Protein AF-A0A170QD58-F1 (afdb_monomer)

Structure (mmCIF, N/CA/C/O backbone):
data_AF-A0A170QD58-F1
#
_entry.id   AF-A0A170QD58-F1
#
loop_
_atom_site.group_PDB
_atom_site.id
_atom_site.type_symbol
_atom_site.label_atom_id
_atom_site.label_alt_id
_atom_site.label_comp_id
_atom_site.label_asym_id
_atom_site.label_entity_id
_atom_site.label_seq_id
_atom_site.pdbx_PDB_ins_code
_atom_site.Cartn_x
_atom_site.Cartn_y
_atom_site.Cartn_z
_atom_site.occupancy
_atom_site.B_iso_or_equiv
_atom_site.auth_seq_id
_atom_site.auth_comp_id
_atom_site.auth_asym_id
_atom_site.auth_atom_id
_atom_site.pdbx_PDB_model_num
ATOM 1 N N . MET A 1 1 ? 21.392 -2.751 -11.043 1.00 60.34 1 MET A N 1
ATOM 2 C CA . MET A 1 1 ? 19.919 -2.784 -11.094 1.00 60.34 1 MET A CA 1
ATOM 3 C C . MET A 1 1 ? 19.513 -3.266 -9.730 1.00 60.34 1 MET A C 1
ATOM 5 O O . MET A 1 1 ? 19.811 -4.410 -9.410 1.00 60.34 1 MET A O 1
ATOM 9 N N . ASP A 1 2 ? 18.953 -2.370 -8.933 1.00 83.06 2 ASP A N 1
ATOM 10 C CA . ASP A 1 2 ? 18.575 -2.666 -7.558 1.00 83.06 2 ASP A CA 1
ATOM 11 C C . ASP A 1 2 ? 17.066 -2.882 -7.544 1.00 83.06 2 ASP A C 1
ATOM 13 O O . ASP A 1 2 ? 16.317 -2.087 -8.116 1.00 83.06 2 ASP A O 1
ATOM 17 N N . TYR A 1 3 ? 16.635 -3.991 -6.955 1.00 84.19 3 TYR A N 1
ATOM 18 C CA . TYR A 1 3 ? 15.234 -4.387 -6.900 1.00 84.19 3 TYR A CA 1
ATOM 19 C C . TYR A 1 3 ? 14.787 -4.397 -5.444 1.00 84.19 3 TYR A C 1
ATOM 21 O O . TYR A 1 3 ? 15.503 -4.898 -4.578 1.00 84.19 3 TYR A O 1
ATOM 29 N N . ALA A 1 4 ? 13.613 -3.828 -5.188 1.00 86.50 4 ALA A N 1
ATOM 30 C CA . ALA A 1 4 ? 12.982 -3.822 -3.879 1.00 86.50 4 ALA A CA 1
ATOM 31 C C . ALA A 1 4 ? 11.721 -4.683 -3.932 1.00 86.50 4 ALA A C 1
ATOM 33 O O . ALA A 1 4 ? 10.923 -4.554 -4.860 1.00 86.50 4 ALA A O 1
ATOM 34 N N . ASP A 1 5 ? 11.566 -5.544 -2.933 1.00 89.12 5 ASP A N 1
ATOM 35 C CA . ASP A 1 5 ? 10.391 -6.385 -2.740 1.00 89.12 5 ASP A CA 1
ATOM 36 C C . ASP A 1 5 ? 9.435 -5.692 -1.758 1.00 89.12 5 ASP A C 1
ATOM 38 O O . ASP A 1 5 ? 9.768 -5.517 -0.585 1.00 89.12 5 ASP A O 1
ATOM 42 N N . LEU A 1 6 ? 8.309 -5.178 -2.265 1.00 91.25 6 LEU A N 1
ATOM 43 C CA . LEU A 1 6 ? 7.410 -4.255 -1.552 1.00 91.25 6 LEU A CA 1
ATOM 44 C C . LEU A 1 6 ? 5.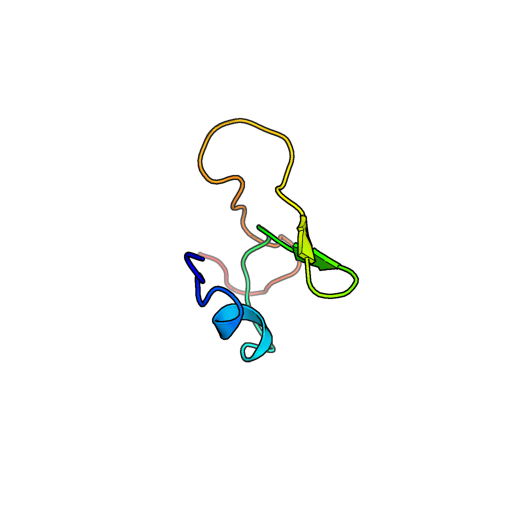924 -4.557 -1.815 1.00 91.25 6 LEU A C 1
ATOM 46 O O . LEU A 1 6 ? 5.094 -3.648 -1.765 1.00 91.25 6 LEU A O 1
ATOM 50 N N . ASP A 1 7 ? 5.585 -5.807 -2.128 1.00 90.69 7 ASP A N 1
ATOM 51 C CA . ASP A 1 7 ? 4.224 -6.221 -2.497 1.00 90.69 7 ASP A CA 1
ATOM 52 C C . ASP A 1 7 ? 3.514 -7.075 -1.430 1.00 90.69 7 ASP A C 1
ATOM 54 O O . ASP A 1 7 ? 2.357 -7.453 -1.610 1.00 90.69 7 ASP A O 1
ATOM 58 N N . GLY A 1 8 ? 4.157 -7.336 -0.286 1.00 91.25 8 GLY A N 1
ATOM 59 C CA . GLY A 1 8 ? 3.606 -8.203 0.762 1.00 91.25 8 GLY A CA 1
ATOM 60 C C . GLY A 1 8 ? 2.241 -7.762 1.308 1.00 91.25 8 GLY A C 1
ATOM 61 O O . GLY A 1 8 ? 1.446 -8.602 1.728 1.00 91.25 8 GLY A O 1
ATOM 62 N N . ASN A 1 9 ? 1.916 -6.465 1.252 1.00 91.06 9 ASN A N 1
ATOM 63 C CA . ASN A 1 9 ? 0.598 -5.960 1.647 1.00 91.06 9 ASN A CA 1
ATOM 64 C C . ASN A 1 9 ? -0.530 -6.398 0.693 1.00 91.06 9 ASN A C 1
ATOM 66 O O . ASN A 1 9 ? -1.684 -6.444 1.108 1.00 91.06 9 ASN A O 1
ATOM 70 N N . LEU A 1 10 ? -0.223 -6.780 -0.553 1.00 91.94 10 LEU A N 1
ATOM 71 C CA . LEU A 1 10 ? -1.213 -7.303 -1.507 1.00 91.94 10 LEU A CA 1
ATOM 72 C C . LEU A 1 10 ? -1.790 -8.663 -1.096 1.00 91.94 10 LEU A C 1
ATOM 74 O O . LEU A 1 10 ? -2.798 -9.096 -1.650 1.00 91.94 10 LEU A O 1
ATOM 78 N N . LEU A 1 11 ? -1.156 -9.334 -0.135 1.00 93.38 11 LEU A N 1
ATOM 79 C CA . LEU A 1 11 ? -1.578 -10.633 0.382 1.00 93.38 11 LEU A CA 1
ATOM 80 C C . LEU A 1 11 ? -2.509 -10.518 1.604 1.00 93.38 11 LEU A C 1
ATOM 82 O O . LEU A 1 11 ? -2.901 -11.540 2.166 1.00 93.38 11 LEU A O 1
ATOM 86 N N . ILE A 1 12 ? -2.846 -9.297 2.040 1.00 90.56 12 ILE A N 1
ATOM 87 C CA . ILE A 1 12 ? -3.637 -9.038 3.248 1.00 90.56 12 ILE A CA 1
ATOM 88 C C . ILE A 1 12 ? -5.001 -8.463 2.859 1.00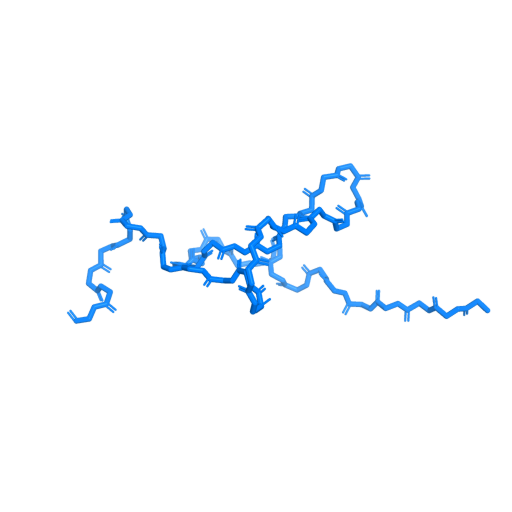 90.56 12 ILE A C 1
ATOM 90 O O . ILE A 1 12 ? -5.129 -7.313 2.454 1.00 90.56 12 ILE A O 1
ATOM 94 N N . ASN A 1 13 ? -6.051 -9.266 3.026 1.00 89.12 13 ASN A N 1
ATOM 95 C CA . ASN A 1 13 ? -7.397 -8.921 2.550 1.00 89.12 13 ASN A CA 1
ATOM 96 C C . ASN A 1 13 ? -8.169 -8.002 3.513 1.00 89.12 13 ASN A C 1
ATOM 98 O O . ASN A 1 13 ? -9.159 -7.394 3.121 1.00 89.12 13 ASN A O 1
ATOM 102 N N . ASN A 1 14 ? -7.755 -7.958 4.781 1.00 88.62 14 ASN A N 1
ATOM 103 C CA . ASN A 1 14 ? -8.413 -7.217 5.857 1.00 88.62 14 ASN A CA 1
ATOM 104 C C . ASN A 1 14 ? -7.416 -6.268 6.534 1.00 88.62 14 ASN A C 1
ATOM 106 O O . ASN A 1 14 ? -7.274 -6.277 7.755 1.00 88.62 14 ASN A O 1
ATOM 110 N N . ASP A 1 15 ? -6.653 -5.533 5.725 1.00 91.06 15 ASP A N 1
ATOM 111 C CA . ASP A 1 15 ? -5.740 -4.507 6.220 1.00 91.06 15 ASP A CA 1
ATOM 112 C C . ASP A 1 15 ? -6.558 -3.296 6.707 1.00 91.06 15 ASP A C 1
ATOM 114 O O . ASP A 1 15 ? -7.246 -2.662 5.899 1.00 91.06 15 ASP A O 1
ATOM 118 N N . PRO A 1 16 ? -6.531 -2.963 8.011 1.00 92.56 16 PRO A N 1
ATOM 119 C CA . PRO A 1 16 ? -7.272 -1.825 8.531 1.00 92.56 16 PRO A CA 1
ATOM 120 C C . PRO A 1 16 ? -6.546 -0.494 8.286 1.00 92.56 16 PRO A C 1
ATOM 1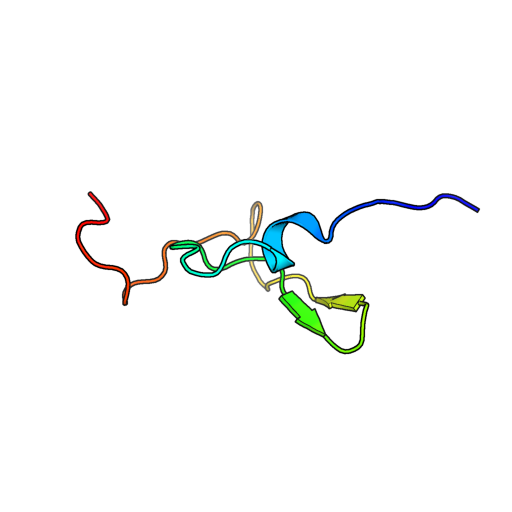22 O O . PRO A 1 16 ? -7.019 0.553 8.737 1.00 92.56 16 PRO A O 1
ATOM 125 N N . TYR A 1 17 ? -5.391 -0.504 7.618 1.00 92.19 17 TYR A N 1
ATOM 126 C CA . TYR A 1 17 ? -4.612 0.683 7.311 1.00 92.19 17 TYR A CA 1
ATOM 127 C C . TYR A 1 17 ? -4.756 1.090 5.841 1.00 92.19 17 TYR A C 1
ATOM 129 O O . TYR A 1 17 ? -4.706 0.288 4.915 1.00 92.19 17 TYR A O 1
ATOM 137 N N . ASN A 1 18 ? -4.873 2.394 5.621 1.00 91.50 18 ASN A N 1
ATOM 138 C CA . ASN A 1 18 ? -4.676 3.030 4.330 1.00 91.50 18 ASN A CA 1
ATOM 139 C C . ASN A 1 18 ? -3.222 3.483 4.221 1.00 91.50 18 ASN A C 1
ATOM 141 O O . ASN A 1 18 ? -2.668 4.016 5.180 1.00 91.50 18 ASN A O 1
ATOM 145 N N . GLY A 1 19 ? -2.609 3.333 3.050 1.00 92.81 19 GLY A N 1
ATOM 146 C CA . GLY A 1 19 ? -1.216 3.719 2.850 1.00 92.81 19 GLY A CA 1
ATOM 147 C C . GLY A 1 19 ? -0.804 3.736 1.385 1.00 92.81 19 GLY A C 1
ATOM 148 O O . GLY A 1 19 ? -1.511 4.268 0.524 1.00 92.81 19 GLY A O 1
ATOM 149 N N . VAL A 1 20 ? 0.369 3.170 1.100 1.00 93.88 20 VAL A N 1
ATOM 150 C CA . VAL A 1 20 ? 0.862 3.017 -0.271 1.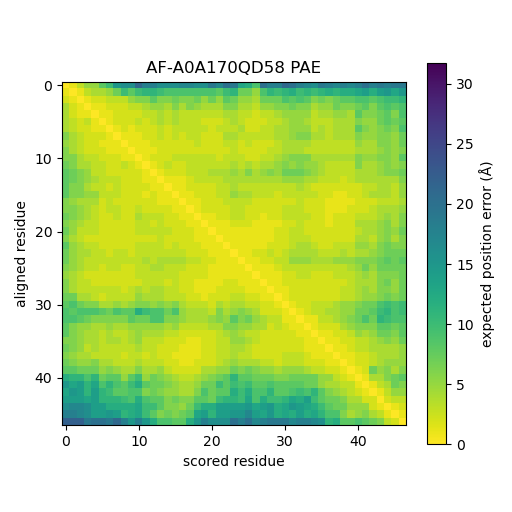00 93.88 20 VAL A CA 1
ATOM 151 C C . VAL A 1 20 ? -0.058 2.103 -1.077 1.00 93.88 20 VAL A C 1
ATOM 153 O O . VAL A 1 20 ? -0.534 1.082 -0.588 1.00 93.88 20 VAL A O 1
ATOM 156 N N . LEU A 1 21 ? -0.308 2.476 -2.330 1.00 92.00 21 LEU A N 1
ATOM 157 C CA . LEU A 1 21 ? -1.130 1.690 -3.246 1.00 92.00 21 LEU A CA 1
ATOM 158 C C . LEU A 1 21 ? -0.261 1.095 -4.344 1.00 92.00 21 LE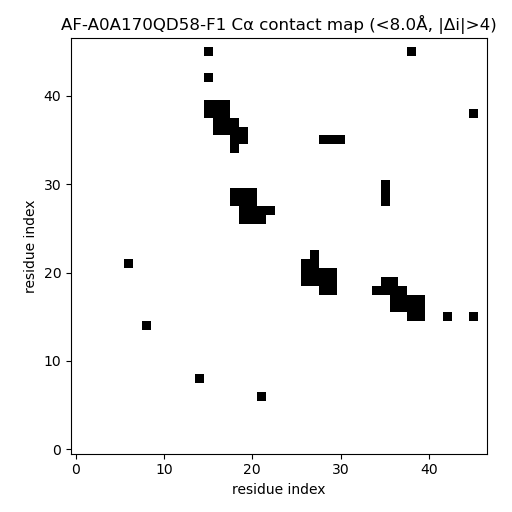U A C 1
ATOM 160 O O . LEU A 1 21 ? 0.656 1.759 -4.817 1.00 92.00 21 LEU A O 1
ATOM 164 N N . VAL A 1 22 ? -0.607 -0.093 -4.827 1.00 92.81 22 VAL A N 1
ATOM 165 C CA . VAL A 1 22 ? -0.052 -0.624 -6.077 1.00 92.81 22 VAL A CA 1
ATOM 166 C C . VAL A 1 22 ? -1.026 -0.302 -7.207 1.00 92.81 22 VAL A C 1
ATOM 168 O O . VAL A 1 22 ? -2.198 -0.674 -7.153 1.00 92.81 22 VAL A O 1
ATOM 171 N N . LYS A 1 23 ? -0.563 0.427 -8.225 1.00 92.81 23 LYS A N 1
ATOM 172 C CA . LYS A 1 23 ? -1.318 0.718 -9.451 1.00 92.81 23 LYS A CA 1
ATOM 173 C C . LYS A 1 23 ? -0.486 0.319 -10.654 1.00 92.81 23 LYS A C 1
ATOM 175 O O . LYS A 1 23 ? 0.639 0.786 -10.791 1.00 92.81 23 LYS A O 1
ATOM 180 N N . ASP A 1 24 ? -1.037 -0.553 -11.492 1.00 92.44 24 ASP A N 1
ATOM 181 C CA . ASP A 1 24 ? -0.384 -1.042 -12.713 1.00 92.44 24 ASP A CA 1
ATOM 182 C C . ASP A 1 24 ? 1.026 -1.617 -12.461 1.00 92.44 24 ASP A C 1
ATOM 184 O O . ASP A 1 24 ? 1.934 -1.452 -13.267 1.00 92.44 24 ASP A O 1
ATOM 188 N N . GLY A 1 25 ? 1.224 -2.263 -11.305 1.00 90.31 25 GLY A N 1
ATOM 189 C CA . GLY A 1 25 ? 2.518 -2.821 -10.890 1.00 90.31 25 GLY A CA 1
ATOM 190 C C . GLY A 1 25 ? 3.495 -1.819 -10.262 1.00 90.31 25 GLY A C 1
ATOM 191 O O . GLY A 1 25 ? 4.613 -2.198 -9.930 1.00 90.31 25 GLY A O 1
ATOM 192 N N . TYR A 1 26 ? 3.093 -0.561 -10.056 1.00 91.56 26 TYR A N 1
ATOM 193 C CA . TYR A 1 26 ? 3.930 0.477 -9.451 1.00 91.56 26 TYR A CA 1
ATOM 194 C C . TYR A 1 26 ? 3.379 0.967 -8.115 1.00 91.56 26 TYR A C 1
ATOM 196 O O . TYR A 1 26 ? 2.168 1.114 -7.936 1.00 91.56 26 TYR A O 1
ATOM 204 N N . LEU A 1 27 ? 4.281 1.308 -7.191 1.00 92.25 27 LEU A N 1
ATOM 205 C CA . LEU A 1 27 ? 3.913 1.970 -5.944 1.00 92.25 27 LEU A CA 1
ATOM 206 C C . LEU A 1 27 ? 3.486 3.416 -6.208 1.00 92.25 27 LEU A C 1
ATOM 208 O O . LEU A 1 27 ? 4.248 4.241 -6.714 1.00 92.25 27 LEU A O 1
ATOM 212 N N . LYS A 1 28 ? 2.264 3.741 -5.801 1.00 94.31 28 LYS A N 1
ATOM 213 C CA . LYS A 1 28 ? 1.729 5.093 -5.745 1.00 94.31 28 LYS A CA 1
ATOM 214 C C . LYS A 1 28 ? 1.764 5.578 -4.302 1.00 94.31 28 LYS A C 1
ATOM 216 O O . LYS A 1 28 ? 0.952 5.161 -3.476 1.00 94.31 28 LYS A O 1
ATOM 221 N N . LEU A 1 29 ? 2.689 6.496 -4.031 1.00 93.06 29 LEU A N 1
ATOM 222 C CA . LEU A 1 29 ? 2.850 7.089 -2.710 1.00 93.06 29 LEU A CA 1
ATOM 223 C C . LEU A 1 29 ? 1.663 8.009 -2.353 1.00 93.06 29 LEU A C 1
ATOM 225 O O . LEU A 1 29 ? 1.206 8.787 -3.204 1.00 93.06 29 LEU A O 1
ATOM 229 N N . PRO A 1 30 ? 1.161 7.938 -1.109 1.00 90.94 30 PRO A N 1
ATOM 230 C CA . PRO A 1 30 ? 0.139 8.845 -0.600 1.00 90.94 30 PRO A CA 1
ATOM 231 C C . PRO A 1 30 ? 0.684 10.274 -0.469 1.00 90.94 30 PRO A C 1
ATOM 233 O O . PRO A 1 30 ? 1.882 10.503 -0.306 1.00 90.94 30 PRO A O 1
ATOM 236 N N . LYS A 1 31 ? -0.210 11.263 -0.552 1.00 90.44 31 LYS A N 1
ATOM 237 C CA . LYS A 1 31 ? 0.141 12.675 -0.346 1.00 90.44 31 LYS A CA 1
ATOM 238 C C . LYS A 1 31 ? 0.091 13.010 1.144 1.00 90.44 31 LYS A C 1
ATOM 240 O O . LYS A 1 31 ? -0.883 12.667 1.803 1.00 90.44 31 LYS A O 1
ATOM 245 N N . GLY A 1 32 ? 1.076 13.761 1.631 1.00 86.94 32 GLY A N 1
ATOM 246 C CA . GLY A 1 32 ? 1.119 14.250 3.010 1.00 86.94 32 GLY A CA 1
ATOM 247 C C . GLY A 1 32 ? 2.465 13.993 3.679 1.00 86.94 32 GLY A C 1
ATOM 248 O O . GLY A 1 32 ? 3.384 13.461 3.062 1.00 86.94 32 GLY A O 1
ATOM 249 N N . SER A 1 33 ? 2.579 14.411 4.937 1.00 88.44 33 SER A N 1
ATOM 250 C CA . SER A 1 33 ? 3.789 14.233 5.742 1.00 88.44 33 SER A CA 1
ATOM 251 C C . SER A 1 33 ? 3.819 12.866 6.433 1.00 88.44 33 SER A C 1
ATOM 253 O O . SER A 1 33 ? 2.779 12.267 6.703 1.00 88.44 33 SER A O 1
ATOM 255 N N . GLY A 1 34 ? 5.020 12.407 6.789 1.00 91.62 34 GLY A N 1
ATOM 256 C CA . GLY A 1 34 ? 5.227 11.123 7.462 1.00 91.62 34 GLY A CA 1
ATOM 257 C C . GLY A 1 34 ? 5.188 9.938 6.496 1.00 91.62 34 GLY A C 1
ATOM 258 O O . GLY A 1 34 ? 5.423 10.094 5.303 1.00 91.62 34 GLY A O 1
ATOM 259 N N . LEU A 1 35 ? 4.891 8.746 7.020 1.00 90.50 35 LEU A N 1
ATOM 260 C CA . LEU A 1 35 ? 4.814 7.512 6.223 1.00 90.50 35 LEU A CA 1
ATOM 261 C C . LEU A 1 35 ? 3.570 7.455 5.317 1.00 90.50 35 LEU A C 1
ATOM 263 O O . LEU A 1 35 ? 3.463 6.566 4.479 1.00 90.50 35 LEU A O 1
ATOM 267 N N . GLY A 1 36 ? 2.627 8.388 5.495 1.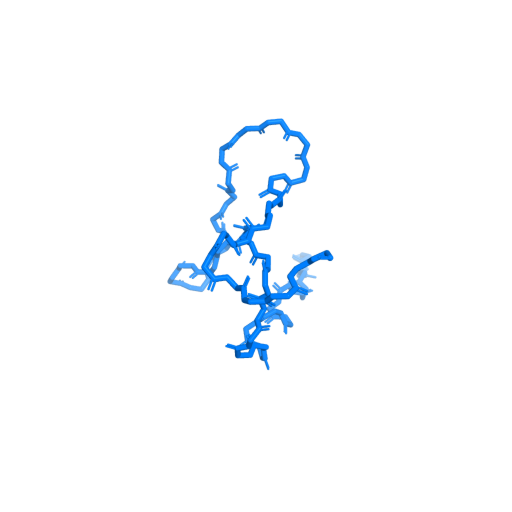00 92.00 36 GLY A N 1
ATOM 268 C CA . GLY A 1 36 ? 1.377 8.429 4.739 1.00 92.00 36 GLY A CA 1
ATOM 269 C C . GLY A 1 36 ? 0.439 7.255 5.026 1.00 92.00 36 GLY A C 1
ATOM 270 O O . GLY A 1 36 ? -0.359 6.898 4.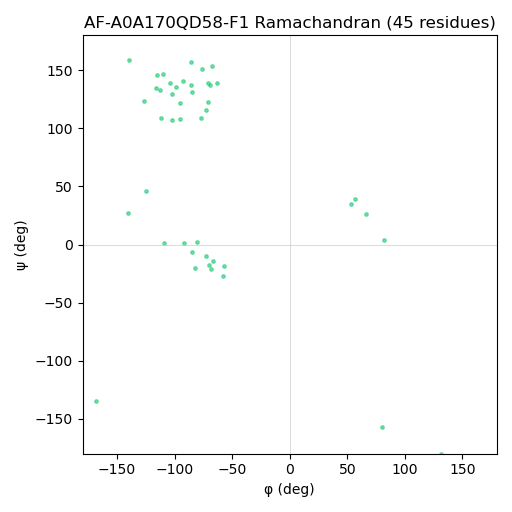168 1.00 92.00 36 GLY A O 1
ATOM 271 N N . VAL A 1 37 ? 0.549 6.668 6.221 1.00 92.69 37 VAL A N 1
ATOM 272 C CA . VAL A 1 37 ? -0.327 5.600 6.709 1.00 92.69 37 VAL A CA 1
ATOM 273 C C . VAL A 1 37 ? -1.395 6.193 7.628 1.00 92.69 37 VAL A C 1
ATOM 275 O O . VAL A 1 37 ? -1.077 7.013 8.492 1.00 92.69 37 VAL A O 1
ATOM 278 N N . SER A 1 38 ? -2.649 5.782 7.463 1.00 91.44 38 SER A N 1
ATOM 279 C CA . SER A 1 38 ? -3.770 6.163 8.330 1.00 91.44 38 SER A CA 1
ATOM 280 C C . SER A 1 38 ? -4.687 4.973 8.597 1.00 91.44 38 SER A C 1
ATOM 282 O O . SER A 1 38 ? -4.688 4.007 7.846 1.00 91.44 38 SER A O 1
ATOM 284 N N . LEU A 1 39 ? -5.480 5.026 9.668 1.00 92.00 39 LEU A N 1
ATOM 285 C CA . LEU A 1 39 ? -6.511 4.016 9.907 1.00 92.00 39 LEU A CA 1
ATOM 286 C C . LE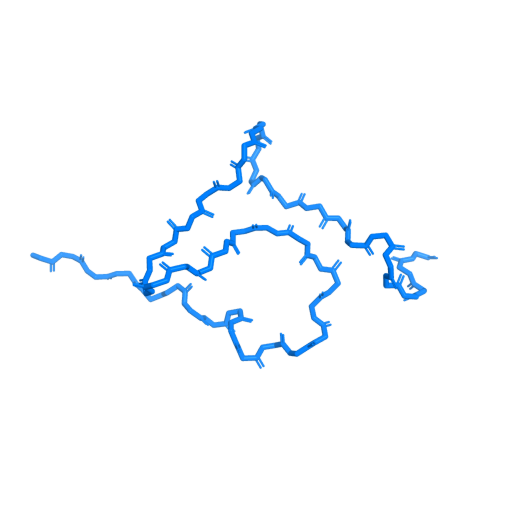U A 1 39 ? -7.648 4.176 8.893 1.00 92.00 39 LEU A C 1
ATOM 288 O O . LEU A 1 39 ? -8.067 5.296 8.583 1.00 92.00 39 LEU A O 1
ATOM 292 N N . ASN A 1 40 ? -8.148 3.057 8.387 1.00 87.38 40 ASN A N 1
ATOM 293 C CA . ASN A 1 40 ? -9.378 3.010 7.622 1.00 87.38 40 ASN A CA 1
ATOM 294 C C . ASN A 1 40 ? -10.565 3.098 8.584 1.00 87.38 40 ASN A C 1
ATOM 296 O O . ASN A 1 40 ? -10.849 2.143 9.303 1.00 87.38 40 ASN A O 1
ATOM 300 N N . SER A 1 41 ? -11.258 4.241 8.563 1.00 78.25 41 SER A N 1
ATOM 301 C CA . SER A 1 41 ? -12.422 4.542 9.406 1.00 78.25 41 SER A CA 1
ATOM 302 C C . SER A 1 41 ? -13.575 3.551 9.266 1.00 78.25 41 SER A C 1
ATOM 304 O O . SER A 1 41 ? -14.425 3.501 10.150 1.00 78.25 41 SER A O 1
ATOM 306 N N . ASP A 1 42 ? -13.593 2.770 8.187 1.00 82.12 42 ASP A N 1
ATOM 307 C CA . ASP A 1 42 ? -14.625 1.769 7.929 1.00 82.12 42 ASP A CA 1
ATOM 308 C C . ASP A 1 42 ? -14.327 0.423 8.618 1.00 82.12 42 ASP A C 1
ATOM 310 O O . ASP A 1 42 ? -15.165 -0.477 8.592 1.00 82.12 42 ASP A O 1
ATOM 314 N N . SER A 1 43 ? -13.152 0.260 9.242 1.00 83.38 43 SER A N 1
ATOM 315 C CA . SER A 1 43 ? -12.791 -0.983 9.939 1.00 83.38 43 SER A CA 1
ATOM 316 C C . SER A 1 43 ? -13.335 -0.984 11.370 1.00 83.38 43 SER A C 1
ATOM 318 O O . SER A 1 43 ? -13.148 -0.032 12.129 1.00 83.38 43 SER A O 1
ATOM 320 N N . GLU A 1 44 ? -13.997 -2.071 11.763 1.00 82.38 44 GLU A N 1
ATOM 321 C CA . GLU A 1 44 ? -14.599 -2.203 13.092 1.00 82.38 44 GLU A CA 1
ATOM 322 C C . GLU A 1 44 ? -13.555 -2.485 14.189 1.00 82.38 44 GLU A C 1
ATOM 324 O O . GLU A 1 44 ? -12.540 -3.136 13.946 1.00 82.38 44 GLU A O 1
ATOM 329 N N . ASN A 1 45 ? -13.846 -2.051 15.424 1.00 78.38 45 ASN A N 1
ATOM 330 C CA . ASN A 1 45 ? -13.043 -2.315 16.633 1.00 78.38 45 ASN A CA 1
ATOM 331 C C . ASN A 1 45 ? -11.579 -1.858 16.542 1.00 78.38 45 ASN A C 1
ATOM 333 O O . ASN A 1 45 ? -10.671 -2.547 17.004 1.00 78.38 45 ASN A O 1
ATOM 337 N N . LEU A 1 46 ? -11.343 -0.696 15.931 1.00 71.62 46 LEU A N 1
ATOM 338 C CA . LEU A 1 46 ? -9.986 -0.212 15.704 1.00 71.62 46 LEU A CA 1
ATOM 339 C C . LEU A 1 46 ? -9.234 0.240 16.964 1.00 71.62 46 LEU A C 1
ATOM 341 O O . LEU A 1 46 ? -8.010 0.328 16.887 1.00 71.62 46 LEU A O 1
ATOM 345 N N . ILE A 1 47 ? -9.904 0.506 18.095 1.00 69.31 47 ILE A N 1
ATOM 346 C CA . ILE A 1 47 ? -9.304 0.838 19.407 1.00 69.31 47 ILE A CA 1
ATOM 347 C C . ILE A 1 47 ? -10.285 0.465 20.523 1.00 69.31 47 ILE A C 1
ATOM 349 O O . ILE A 1 47 ? -11.490 0.752 20.340 1.00 69.31 47 ILE A O 1
#

Foldseek 3Di:
DDDDDDCVVVVPPQDQKDAWDQDPNDTDGADDDDRRIDGNPPHPPPD

Radius of gyration: 12.56 Å; Cα contacts (8 Å, |Δi|>4): 37; chains: 1; bounding box: 34×25×32 Å

pLDDT: mean 88.22, std 6.83, range [60.34, 94.31]

Solvent-accessible surface area (backbone atoms only — not comparable to full-atom values): 3407 Å² total; per-residue (Å²): 137,89,86,82,93,82,61,74,70,80,77,50,93,82,64,53,61,42,46,75,41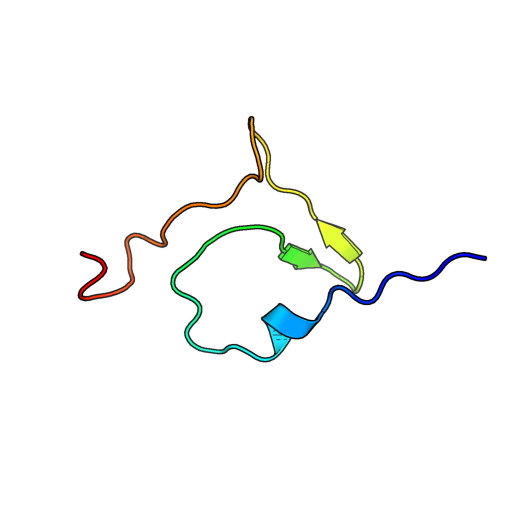,78,54,100,89,37,83,45,77,51,84,73,76,81,90,34,66,44,76,38,88,87,47,80,84,84,120

Mean predicted aligned error: 4.69 Å

Secondary structure (DSSP, 8-state):
-------GGGG-TT--EE--EEETTEEEPPSSSTT--EE-TTSTT--

Organism: NCBI:txid652676

Nearest PDB structures (foldseek):
  2y4y-assembly1_D-2  TM=2.894E-01  e=9.459E+00  Pseudomonas aeruginosa PAO1
  9bhw-assembly1_C  TM=1.542E-01  e=8.234E+00  Ciona intestinalis

Sequence (47 aa):
MDYADLDGNLLINNDPYNGVLVKDGYLKLPKGSGLGVSLNSDSENLI

InterPro domains:
  IPR036849 Enolase-like, C-terminal domain superfamily [G3DSA:3.20.20.120] (1-38)
  IPR036849 Enolase-like, C-terminal domain superfamily [SSF51604] (3-42)